Protein AF-A0A948FK08-F1 (afdb_monomer_lite)

Secondary structure (DSSP, 8-state):
-----------------------SEEEEEE-TT--EEEESSPPPTT-EEEEEEE-THHHHHHHHHHHHHHHHHHHHHHHHHHHHHHHHHHHHHHHHHHHHHHHHHHHHHHHHHHHHHHHHHHHHHHHS------------------

Radius of gyration: 52.64 Å; chains: 1; bounding box: 91×76×146 Å

Sequence (146 aa):
MTKHPIFLAAALSAFFFGVCYGGDELFTWKDEQGGLHITDVRPPVGAEIINISPNNLKAAEEVQRQRLLRQEKIREEKIRQDREREIINNKVAEAIEKKAAIRKANEEIEKEKAKKRREKRRRRRHKAPSPPTTVPTDSGGIENSR

pLDDT: mean 80.66, std 17.47, range [41.69, 97.88]

Structure (mmCIF, N/CA/C/O backbone):
data_AF-A0A948FK08-F1
#
_entry.id   AF-A0A948FK08-F1
#
loop_
_atom_site.group_PDB
_atom_site.id
_atom_site.type_symbol
_atom_site.label_atom_id
_atom_site.label_alt_id
_atom_site.label_comp_id
_atom_site.label_asym_id
_atom_site.label_entity_id
_atom_site.label_seq_id
_atom_site.pdbx_PDB_ins_code
_atom_site.Cartn_x
_atom_site.Cartn_y
_atom_site.Cartn_z
_atom_site.occupancy
_atom_site.B_iso_or_equiv
_atom_site.auth_seq_id
_atom_site.auth_comp_id
_atom_site.auth_asym_id
_atom_site.auth_atom_id
_atom_site.pdbx_PDB_model_num
ATOM 1 N N . MET A 1 1 ? -53.298 50.601 37.907 1.00 48.00 1 MET A N 1
ATOM 2 C CA . MET A 1 1 ? -52.890 50.255 39.286 1.00 48.00 1 MET A CA 1
ATOM 3 C C . MET A 1 1 ? -53.505 48.914 39.649 1.00 48.00 1 MET A C 1
ATOM 5 O O . MET A 1 1 ? -54.665 48.882 40.022 1.00 48.00 1 MET A O 1
ATOM 9 N N . THR A 1 2 ? -52.746 47.829 39.530 1.00 44.25 2 THR A N 1
ATOM 10 C CA . THR A 1 2 ? -53.077 46.520 40.114 1.00 44.25 2 THR A CA 1
ATOM 11 C C . THR A 1 2 ? -51.754 45.844 40.466 1.00 44.25 2 THR A C 1
ATOM 13 O O . THR A 1 2 ? -50.956 45.510 39.596 1.00 44.25 2 THR A O 1
ATOM 16 N N . LYS A 1 3 ? -51.475 45.761 41.769 1.00 54.66 3 LYS A N 1
ATOM 17 C CA . LYS A 1 3 ? -50.338 45.046 42.354 1.00 54.66 3 LYS A CA 1
ATOM 18 C C . LYS A 1 3 ? -50.853 43.680 42.784 1.00 54.66 3 LYS A C 1
ATOM 20 O O . LYS A 1 3 ? -51.778 43.658 43.583 1.00 54.66 3 LYS A O 1
ATOM 25 N N . HIS A 1 4 ? -50.239 42.592 42.333 1.00 53.34 4 HIS A N 1
ATOM 26 C CA . HIS A 1 4 ? -50.334 41.290 42.994 1.00 53.34 4 HIS A CA 1
ATOM 27 C C . HIS A 1 4 ? -49.021 40.506 42.822 1.00 53.34 4 HIS A C 1
ATOM 29 O O . HIS A 1 4 ? -48.229 40.831 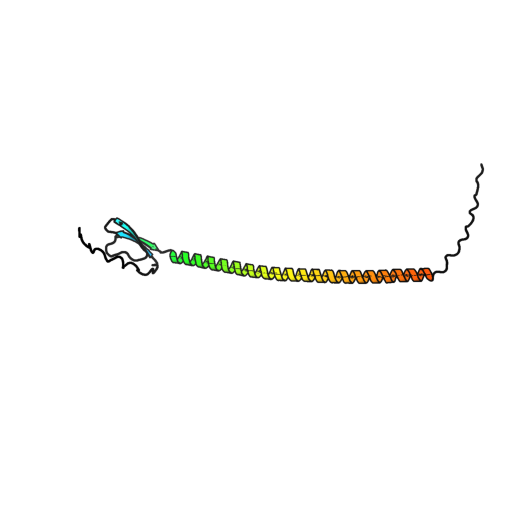41.939 1.00 53.34 4 HIS A O 1
ATOM 35 N N . PRO A 1 5 ? -48.726 39.602 43.768 1.00 53.69 5 PRO A N 1
ATOM 36 C CA . PRO A 1 5 ? -47.436 39.549 44.440 1.00 53.69 5 PRO A CA 1
ATOM 37 C C . PRO A 1 5 ? -46.463 38.530 43.851 1.00 53.69 5 PRO A C 1
ATOM 39 O O . PRO A 1 5 ? -46.837 37.537 43.234 1.00 53.69 5 PRO A O 1
ATOM 42 N N . ILE A 1 6 ? -45.194 38.793 44.152 1.00 53.94 6 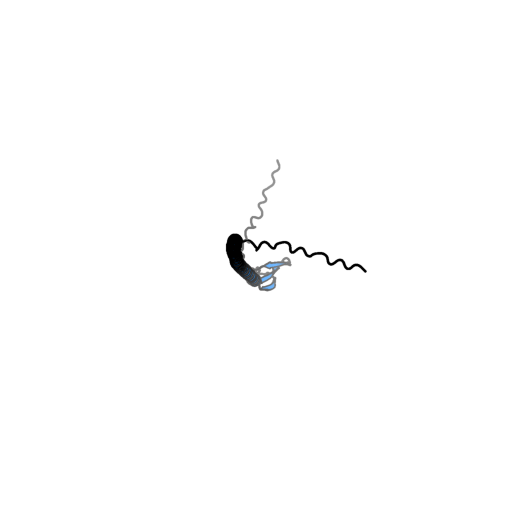ILE A N 1
ATOM 43 C CA . ILE A 1 6 ? -44.062 37.873 44.110 1.00 53.94 6 ILE A CA 1
ATOM 44 C C . ILE A 1 6 ? -44.436 36.610 44.900 1.00 53.94 6 ILE A C 1
ATOM 46 O O . ILE A 1 6 ? -44.424 36.623 46.130 1.00 53.94 6 ILE A O 1
ATOM 50 N N . PHE A 1 7 ? -44.757 35.523 44.198 1.00 48.53 7 PHE A N 1
ATOM 51 C CA . PHE A 1 7 ? -44.680 34.180 44.764 1.00 48.53 7 PHE A CA 1
ATOM 52 C C . PHE A 1 7 ? -43.285 33.634 44.496 1.00 48.53 7 PHE A C 1
ATOM 54 O O . PHE A 1 7 ? -42.962 33.068 43.456 1.00 48.53 7 PHE A O 1
ATOM 61 N N . LEU A 1 8 ? -42.459 33.900 45.497 1.00 49.88 8 LEU A N 1
ATOM 62 C CA . LEU A 1 8 ? -41.236 33.208 45.837 1.00 49.88 8 LEU A CA 1
ATOM 63 C C . LEU A 1 8 ? -41.583 31.720 46.041 1.00 49.88 8 LEU A C 1
ATOM 65 O O . LEU A 1 8 ? -42.156 31.359 47.065 1.00 49.88 8 LEU A O 1
ATOM 69 N N . ALA A 1 9 ? -41.295 30.859 45.068 1.00 45.41 9 ALA A N 1
ATOM 70 C CA . ALA A 1 9 ? -41.387 29.415 45.261 1.00 45.41 9 ALA A CA 1
ATOM 71 C C . ALA A 1 9 ? -40.419 28.676 44.332 1.00 45.41 9 ALA A C 1
ATOM 73 O O . ALA A 1 9 ? -40.471 28.827 43.116 1.00 45.41 9 ALA A O 1
ATOM 74 N N . ALA A 1 10 ? -39.578 27.850 44.955 1.00 47.44 10 ALA A N 1
ATOM 75 C CA . ALA A 1 10 ? -38.691 26.854 44.359 1.00 47.44 10 ALA A CA 1
ATOM 76 C C . ALA A 1 10 ? -37.396 27.365 43.698 1.00 47.44 10 ALA A C 1
ATOM 78 O O . ALA A 1 10 ? -37.069 27.062 42.554 1.00 47.44 10 ALA A O 1
ATOM 79 N N . ALA A 1 11 ? -36.560 28.007 44.516 1.00 49.06 11 ALA A N 1
ATOM 80 C CA . ALA A 1 11 ? -35.151 27.633 44.534 1.00 49.06 11 ALA A CA 1
ATOM 81 C C . ALA A 1 11 ? -35.054 26.169 45.001 1.00 49.06 11 ALA A C 1
ATOM 83 O O . ALA A 1 11 ? -35.382 25.915 46.154 1.00 49.06 11 ALA A O 1
ATOM 84 N N . LEU A 1 12 ? -34.691 25.236 44.108 1.00 47.69 12 LEU A N 1
ATOM 85 C CA . LEU A 1 12 ? -34.060 23.922 44.374 1.00 47.69 12 LEU A CA 1
ATOM 86 C C . LEU A 1 12 ? -34.109 23.037 43.109 1.00 47.69 12 LEU A C 1
ATOM 88 O O . LEU A 1 12 ? -34.786 22.019 43.061 1.00 47.69 12 LEU A O 1
ATOM 92 N N . SER A 1 13 ? -33.367 23.402 42.064 1.00 44.22 13 SER A N 1
ATOM 93 C CA . SER A 1 13 ? -33.015 22.459 40.983 1.00 44.22 13 SER A CA 1
ATOM 94 C C . SER A 1 13 ? -31.500 22.390 40.784 1.00 44.22 13 SER A C 1
ATOM 96 O O . SER A 1 13 ? -31.000 22.230 39.675 1.00 44.22 13 SER A O 1
ATOM 98 N N . ALA A 1 14 ? -30.756 22.559 41.876 1.00 46.44 14 ALA A N 1
ATOM 99 C CA . ALA A 1 14 ? -29.308 22.452 41.912 1.00 46.44 14 ALA A CA 1
ATOM 100 C C . ALA A 1 14 ? -28.917 21.300 42.836 1.00 46.44 14 ALA A C 1
ATOM 102 O O . ALA A 1 14 ? -28.357 21.555 43.890 1.00 46.44 14 ALA A O 1
ATOM 103 N N . PHE A 1 15 ? -29.262 20.051 42.502 1.00 46.28 15 PHE A N 1
ATOM 104 C CA . PHE A 1 15 ? -28.701 18.904 43.232 1.00 46.28 15 PHE A CA 1
ATOM 105 C C . PHE A 1 15 ? -28.759 17.563 42.486 1.00 46.28 15 PHE A C 1
ATOM 107 O O . PHE A 1 15 ? -29.054 16.552 43.093 1.00 46.28 15 PHE A O 1
ATOM 114 N N . PHE A 1 16 ? -28.447 17.510 41.187 1.00 48.38 16 PHE A N 1
ATOM 115 C CA . PHE A 1 16 ? -28.074 16.236 40.541 1.00 48.38 16 PHE A CA 1
ATOM 116 C C . PHE A 1 16 ? -26.998 16.435 39.460 1.00 48.38 16 PHE A C 1
ATOM 118 O O . PHE A 1 16 ? -27.043 15.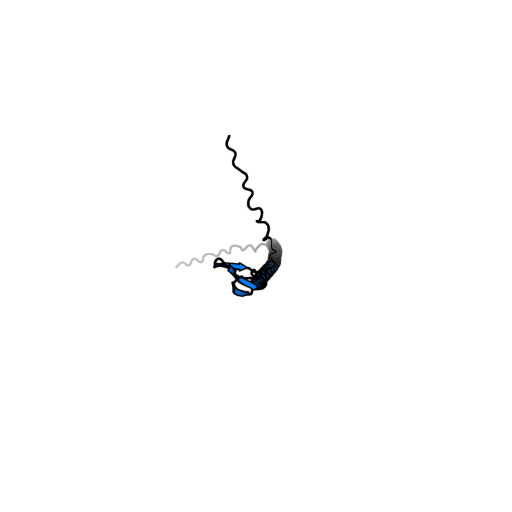850 38.388 1.00 48.38 16 PHE A O 1
ATOM 125 N N . PHE A 1 17 ? -25.969 17.235 39.761 1.00 41.69 17 PHE A N 1
ATOM 126 C CA . PHE A 1 17 ? -24.640 17.038 39.160 1.00 41.69 17 PHE A CA 1
ATOM 127 C C . PHE A 1 17 ? -23.844 16.067 40.046 1.00 41.69 17 PHE A C 1
ATOM 129 O O . PHE A 1 17 ? -22.756 16.356 40.538 1.00 41.69 17 PHE A O 1
ATOM 136 N N . GLY A 1 18 ? -24.450 14.910 40.315 1.00 42.12 18 GLY A N 1
ATOM 137 C CA . GLY A 1 18 ? -23.778 13.772 40.916 1.00 42.12 18 GLY A CA 1
ATOM 138 C C . GLY A 1 18 ? -23.004 13.070 39.817 1.00 42.12 18 GLY A C 1
ATOM 139 O O . GLY A 1 18 ? -23.581 12.304 39.062 1.00 42.12 18 GLY A O 1
ATOM 140 N N . VAL A 1 19 ? -21.733 13.444 39.687 1.00 46.38 19 VAL A N 1
ATOM 141 C CA . VAL A 1 19 ? -20.612 12.617 39.234 1.00 46.38 19 VAL A CA 1
ATOM 142 C C . VAL A 1 19 ? -21.035 11.334 38.506 1.00 46.38 19 VAL A C 1
ATOM 144 O O . VAL A 1 19 ? -21.397 10.352 39.148 1.00 46.38 19 VAL A O 1
ATOM 147 N N . CYS A 1 20 ? -20.917 11.327 37.175 1.00 42.84 20 CYS A N 1
ATOM 148 C CA . CYS A 1 20 ? -20.985 10.120 36.352 1.00 42.84 20 CYS A CA 1
ATOM 149 C C . CYS A 1 20 ? -19.790 9.197 36.665 1.00 42.84 20 CYS A C 1
ATOM 151 O O . CYS A 1 20 ? -18.878 9.041 35.854 1.00 42.84 20 CYS A O 1
ATOM 153 N N . TYR A 1 21 ? -19.748 8.617 37.863 1.00 51.50 21 TYR A N 1
ATOM 154 C CA . TYR A 1 21 ? -19.024 7.378 38.096 1.00 51.50 21 TYR A CA 1
ATOM 155 C C . TYR A 1 21 ? -19.927 6.285 37.553 1.00 51.50 21 TYR A C 1
ATOM 157 O O . TYR A 1 21 ? -20.859 5.872 38.235 1.00 51.50 21 TYR A O 1
ATOM 165 N N . GLY A 1 22 ? -19.661 5.860 36.317 1.00 55.97 22 GLY A N 1
ATOM 166 C CA . GLY A 1 22 ? -20.316 4.695 35.737 1.00 55.97 22 GLY A CA 1
ATOM 167 C C . GLY A 1 22 ? -20.102 3.499 36.657 1.00 55.97 22 GLY A C 1
ATOM 168 O O . GLY A 1 22 ? -19.010 2.932 36.693 1.00 55.97 22 GLY A O 1
ATOM 169 N N . GLY A 1 23 ? -21.123 3.173 37.447 1.00 62.81 23 GLY A N 1
ATOM 170 C CA . GLY A 1 23 ? -21.113 2.030 38.346 1.00 62.81 23 GLY A CA 1
ATOM 171 C C . GLY A 1 23 ? -21.018 0.732 37.552 1.00 62.81 23 GLY A C 1
ATOM 172 O O . GLY A 1 23 ? -21.502 0.645 36.423 1.00 62.81 23 GLY A O 1
ATOM 173 N N . ASP A 1 24 ? -20.411 -0.294 38.146 1.00 67.44 24 ASP A N 1
ATOM 174 C CA . ASP A 1 24 ? -20.345 -1.640 37.557 1.00 67.44 24 ASP A CA 1
ATOM 175 C C . ASP A 1 24 ? -21.714 -2.342 37.515 1.00 67.44 24 ASP A C 1
ATOM 177 O O . ASP A 1 24 ? -21.858 -3.399 36.902 1.00 67.44 24 ASP A O 1
ATOM 181 N N . GLU A 1 25 ? -22.736 -1.731 38.114 1.00 74.06 25 GLU A N 1
ATOM 182 C CA . GLU A 1 25 ? -24.086 -2.256 38.266 1.00 74.06 25 GLU A CA 1
ATOM 183 C C . GLU A 1 25 ? -25.118 -1.197 37.844 1.00 74.06 25 GLU A C 1
ATOM 185 O O . GLU A 1 25 ? -25.013 -0.023 38.189 1.00 74.06 25 GLU A O 1
ATOM 190 N N . LEU A 1 26 ? -26.122 -1.629 37.085 1.00 80.06 26 LEU A N 1
ATOM 191 C CA . LEU A 1 26 ? -27.335 -0.895 36.742 1.00 80.06 26 LEU A CA 1
ATOM 192 C C . LEU A 1 26 ? -28.446 -1.336 37.694 1.00 80.06 26 LEU A C 1
ATOM 194 O O . LEU A 1 26 ? -28.869 -2.494 37.672 1.00 80.06 26 LEU A O 1
ATOM 198 N N . PHE A 1 27 ? -28.936 -0.404 38.499 1.00 82.62 27 PHE A N 1
ATOM 199 C CA . PHE A 1 27 ? -30.055 -0.582 39.412 1.00 82.62 27 PHE A CA 1
ATOM 200 C C . PHE A 1 27 ? -31.357 -0.215 38.709 1.00 82.62 27 PHE A C 1
ATOM 202 O O . PHE A 1 27 ? -31.505 0.884 38.182 1.00 82.62 27 PHE A O 1
ATOM 209 N N . THR A 1 28 ? -32.322 -1.127 38.737 1.00 87.31 28 THR A N 1
ATOM 210 C CA . THR A 1 28 ? -33.714 -0.860 38.371 1.00 87.31 28 THR A CA 1
ATOM 211 C C . THR A 1 28 ? -34.545 -0.848 39.643 1.00 87.31 28 THR A C 1
ATOM 213 O O . THR A 1 28 ? -34.553 -1.841 40.374 1.00 87.31 28 THR A O 1
ATOM 216 N N . TRP A 1 29 ? -35.236 0.252 39.925 1.00 90.38 29 TRP A N 1
ATOM 217 C CA . TRP A 1 29 ? -35.998 0.422 41.162 1.00 90.38 29 TRP A CA 1
ATOM 218 C C . TRP A 1 29 ? -37.307 1.182 40.938 1.00 90.38 29 TRP A C 1
ATOM 220 O O . TRP A 1 29 ? -37.475 1.859 39.923 1.00 90.38 29 TRP A O 1
ATOM 230 N N . LYS A 1 30 ? -38.243 1.036 41.879 1.00 89.94 30 LYS A N 1
ATOM 231 C CA . LYS A 1 30 ? -39.548 1.701 41.869 1.00 89.94 30 LYS A CA 1
ATOM 232 C C . LYS A 1 30 ? -39.651 2.702 43.014 1.00 89.94 30 LYS A C 1
ATOM 234 O O . LYS A 1 30 ? -39.283 2.379 44.146 1.00 89.94 30 LYS A O 1
ATOM 239 N N . ASP A 1 31 ? -40.131 3.904 42.720 1.00 87.88 31 ASP A N 1
ATOM 240 C CA . ASP A 1 31 ? -40.448 4.896 43.748 1.00 87.88 31 ASP A CA 1
ATOM 241 C C . ASP A 1 31 ? -41.813 4.615 44.413 1.00 87.88 31 ASP A C 1
ATOM 243 O O . ASP A 1 31 ? -42.587 3.761 43.971 1.00 87.88 31 ASP A O 1
ATOM 247 N N . GLU A 1 32 ? -42.124 5.348 45.483 1.00 87.00 32 GLU A N 1
ATOM 248 C CA . GLU A 1 32 ? -43.384 5.209 46.233 1.00 87.00 32 GLU A CA 1
ATOM 249 C C . GLU A 1 32 ? -44.634 5.542 45.396 1.00 87.00 32 GLU A C 1
ATOM 251 O O . GLU A 1 32 ? -45.739 5.107 45.714 1.00 87.00 32 GLU A O 1
ATOM 256 N N . GLN A 1 33 ? -44.469 6.304 44.313 1.00 86.88 33 GLN A N 1
ATOM 257 C CA . GLN A 1 33 ? -45.533 6.701 43.382 1.00 86.88 33 GLN A CA 1
ATOM 258 C C . GLN A 1 33 ? -45.710 5.673 42.255 1.00 86.88 33 GLN A C 1
ATOM 260 O O . GLN A 1 33 ? -46.626 5.766 41.437 1.00 86.88 33 GLN A O 1
ATOM 265 N N . GLY A 1 34 ? -44.841 4.668 42.229 1.00 84.81 34 GLY A N 1
ATOM 266 C CA . GLY A 1 34 ? -44.813 3.596 41.265 1.00 84.81 34 GLY A CA 1
ATOM 267 C C . GLY A 1 34 ? -44.047 3.890 39.976 1.00 84.81 34 GLY A C 1
ATOM 268 O O . GLY A 1 34 ? -44.136 3.091 39.041 1.00 84.81 34 GLY A O 1
ATOM 269 N N . GLY A 1 35 ? -43.296 4.988 39.921 1.00 86.88 35 GLY A N 1
ATOM 270 C CA . GLY A 1 35 ? -42.381 5.334 38.841 1.00 86.88 35 GLY A CA 1
ATOM 271 C C . GLY A 1 35 ? -41.183 4.388 38.789 1.00 86.88 35 GLY A C 1
ATOM 272 O O . GLY A 1 35 ? -40.593 4.050 39.813 1.00 86.88 35 GLY A O 1
ATOM 273 N N . LEU A 1 36 ? -40.843 3.937 37.579 1.00 86.00 36 LEU A N 1
ATOM 274 C CA . LEU A 1 36 ? -39.710 3.052 37.318 1.00 86.00 36 LEU A CA 1
ATOM 275 C C . LEU A 1 36 ? -38.465 3.873 36.975 1.00 86.00 36 LEU A C 1
ATOM 277 O O . LEU A 1 36 ? -38.491 4.671 36.039 1.00 86.00 36 LEU A O 1
ATOM 281 N N . HIS A 1 37 ? -37.366 3.605 37.672 1.00 84.50 37 HIS A N 1
ATOM 282 C CA . HIS A 1 37 ? -36.085 4.281 37.489 1.00 84.50 37 HIS A CA 1
ATOM 283 C C . HIS A 1 37 ? -34.985 3.271 37.169 1.00 84.50 37 HIS A C 1
ATOM 285 O O . HIS A 1 37 ? -34.948 2.178 37.736 1.00 84.50 37 HIS A O 1
ATOM 291 N N . ILE A 1 38 ? -34.082 3.646 36.260 1.00 84.19 38 ILE A N 1
ATOM 292 C CA . ILE A 1 38 ? -32.890 2.868 35.901 1.00 84.19 38 ILE A CA 1
ATOM 293 C C . ILE A 1 38 ? -31.678 3.780 36.083 1.00 84.19 38 ILE A C 1
ATOM 295 O O . ILE A 1 38 ? -31.554 4.783 35.381 1.00 84.19 38 ILE A O 1
ATOM 299 N N . THR A 1 39 ? -30.803 3.449 37.029 1.00 81.19 39 THR A N 1
ATOM 300 C CA . THR A 1 39 ? -29.650 4.276 37.410 1.00 81.19 39 THR A CA 1
ATOM 301 C C . THR A 1 39 ? -28.411 3.417 37.630 1.00 81.19 39 THR A C 1
ATOM 303 O O . THR A 1 39 ? -28.507 2.266 38.033 1.00 81.19 39 THR A O 1
ATOM 306 N N . ASP A 1 40 ? -27.226 3.967 37.397 1.00 76.81 40 ASP A N 1
ATOM 307 C CA . ASP A 1 40 ? -25.928 3.358 37.736 1.00 76.81 40 ASP A CA 1
ATOM 308 C C . ASP A 1 40 ? -25.479 3.667 39.181 1.00 76.81 40 ASP A C 1
ATOM 310 O O . ASP A 1 40 ? -24.442 3.196 39.649 1.00 76.81 40 ASP A O 1
ATOM 314 N N . VAL A 1 41 ? -26.291 4.438 39.910 1.00 77.19 41 VAL A N 1
ATOM 315 C CA . VAL A 1 41 ? -26.125 4.771 41.329 1.00 77.19 41 VAL A CA 1
ATOM 316 C C . VAL A 1 41 ? -27.129 3.982 42.167 1.00 77.19 41 VAL A C 1
ATOM 318 O O . VAL A 1 41 ? -28.248 3.713 41.716 1.00 77.19 41 VAL A O 1
ATOM 321 N N . ARG A 1 42 ? -26.736 3.631 43.401 1.00 82.94 42 ARG A N 1
ATOM 322 C CA . ARG A 1 42 ? -27.613 2.931 44.346 1.00 82.94 42 ARG A CA 1
ATOM 323 C C . ARG A 1 42 ? -28.920 3.704 44.569 1.00 82.94 42 ARG A C 1
ATOM 325 O O . ARG A 1 42 ? -28.875 4.925 44.734 1.00 82.94 42 ARG A O 1
ATOM 332 N N . PRO A 1 43 ? -30.058 2.997 44.637 1.00 86.12 43 PRO A N 1
ATOM 333 C CA . PRO A 1 43 ? -31.350 3.622 44.862 1.00 86.12 43 PRO A CA 1
ATOM 334 C C . PRO A 1 43 ? -31.459 4.219 46.276 1.00 86.12 43 PRO A C 1
ATOM 336 O O . PRO A 1 43 ? -30.745 3.783 47.189 1.00 86.12 43 PRO A O 1
ATOM 339 N N . PRO A 1 44 ? -32.339 5.216 46.478 1.00 85.56 44 PRO A N 1
ATOM 340 C CA . PRO A 1 44 ? -32.559 5.829 47.783 1.00 85.56 44 PRO A CA 1
ATOM 341 C C . PRO A 1 44 ? -33.146 4.833 48.794 1.00 85.56 44 PRO A C 1
ATOM 343 O O . PRO A 1 44 ? -33.800 3.852 48.439 1.00 85.56 44 PRO A O 1
ATOM 346 N N . VAL A 1 45 ? -32.909 5.091 50.083 1.00 82.38 45 VAL A N 1
ATOM 347 C CA . VAL A 1 45 ? -33.395 4.237 51.176 1.00 82.38 45 VAL A CA 1
ATOM 348 C C . VAL A 1 45 ? -34.926 4.218 51.164 1.00 82.38 45 VAL A C 1
ATOM 350 O O . VAL A 1 45 ? -35.546 5.271 51.266 1.00 82.38 45 VAL A O 1
ATOM 353 N N . GLY A 1 46 ? -35.516 3.027 51.039 1.00 78.12 46 GLY A N 1
ATOM 354 C CA . GLY A 1 46 ? -36.970 2.832 50.950 1.00 78.12 46 GLY A CA 1
ATOM 355 C C . GLY A 1 46 ? -37.491 2.522 49.543 1.00 78.12 46 GLY A C 1
ATOM 356 O O . GLY A 1 46 ? -38.632 2.094 49.412 1.00 78.12 46 GLY A O 1
ATOM 357 N N . ALA A 1 47 ? -36.663 2.661 48.503 1.00 85.25 47 ALA A N 1
ATOM 358 C CA . ALA A 1 47 ? -37.019 2.245 47.150 1.00 85.25 47 ALA A CA 1
ATOM 359 C C . ALA A 1 47 ? -37.074 0.714 47.005 1.00 85.25 47 ALA A C 1
ATOM 361 O O . ALA A 1 47 ? -36.214 -0.008 47.518 1.00 85.25 47 ALA A O 1
ATOM 362 N N . GLU A 1 48 ? -38.051 0.223 46.241 1.00 85.31 48 GLU A N 1
ATOM 363 C CA . GLU A 1 48 ? -38.154 -1.197 45.903 1.00 85.31 48 GLU A CA 1
ATOM 364 C C . GLU A 1 48 ? -37.190 -1.517 44.756 1.00 85.31 48 GLU A C 1
ATOM 366 O O . GLU A 1 48 ? -37.365 -1.051 43.628 1.00 85.31 48 GLU A O 1
ATOM 371 N N . ILE A 1 49 ? -36.146 -2.301 45.036 1.00 85.50 49 ILE A N 1
ATOM 372 C CA . ILE A 1 49 ? -35.187 -2.738 44.016 1.00 85.50 49 ILE A CA 1
ATOM 373 C C . ILE A 1 49 ? -35.793 -3.904 43.242 1.00 85.50 49 ILE A C 1
ATOM 375 O O . ILE A 1 49 ? -36.065 -4.959 43.808 1.00 85.50 49 ILE A O 1
ATOM 379 N N . ILE A 1 50 ? -35.964 -3.719 41.936 1.00 86.44 50 ILE A N 1
ATOM 380 C CA . ILE A 1 50 ? -36.554 -4.717 41.042 1.00 86.44 50 ILE A CA 1
ATOM 381 C C . ILE A 1 50 ? -35.468 -5.616 40.451 1.00 86.44 50 ILE A C 1
ATOM 383 O O . ILE A 1 50 ? -35.636 -6.830 40.375 1.00 86.44 50 ILE A O 1
ATOM 387 N N . ASN A 1 51 ? -34.363 -5.025 39.983 1.00 78.56 51 ASN A N 1
ATOM 388 C CA . ASN A 1 51 ? -33.300 -5.763 39.303 1.00 78.56 51 ASN A CA 1
ATOM 389 C C . ASN A 1 51 ? -31.949 -5.043 39.416 1.00 78.56 51 ASN A C 1
ATOM 391 O O . ASN A 1 51 ? -31.897 -3.813 39.429 1.00 78.56 51 ASN A O 1
ATOM 395 N N . ILE A 1 52 ? -30.864 -5.815 39.454 1.00 73.81 52 ILE A N 1
ATOM 396 C CA . ILE A 1 52 ? -29.483 -5.336 39.399 1.00 73.81 52 ILE A CA 1
ATOM 397 C C . ILE A 1 52 ? -28.799 -6.079 38.249 1.00 73.81 52 ILE A C 1
ATOM 399 O O . ILE A 1 52 ? -28.622 -7.295 38.311 1.00 73.81 52 ILE A O 1
ATOM 403 N N . SER A 1 53 ? -28.434 -5.362 37.186 1.00 72.75 53 SER A N 1
ATOM 404 C CA . SER A 1 53 ? -27.723 -5.931 36.033 1.00 72.75 53 SER A CA 1
ATOM 405 C C . SER A 1 53 ? -26.287 -5.418 35.996 1.00 72.75 53 SER A C 1
A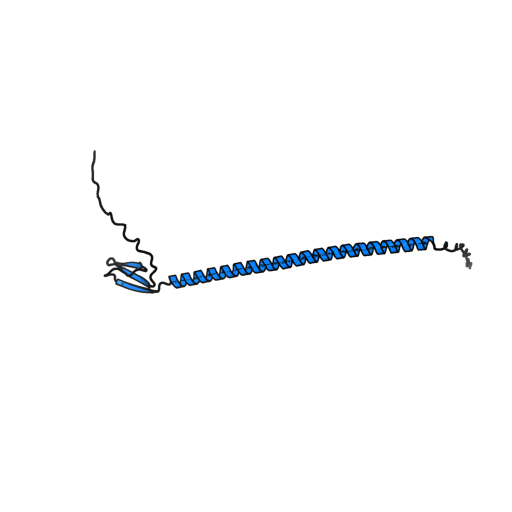TOM 407 O O . SER A 1 53 ? -26.079 -4.235 36.244 1.00 72.75 53 SER A O 1
ATOM 409 N N . PRO A 1 54 ? -25.288 -6.230 35.617 1.00 69.19 54 PRO A N 1
ATOM 410 C CA . PRO A 1 54 ? -23.951 -5.713 35.361 1.00 69.19 54 PRO A CA 1
ATOM 411 C C . PRO A 1 54 ? -23.989 -4.664 34.244 1.00 69.19 54 PRO A C 1
ATOM 413 O O . PRO A 1 54 ? -24.678 -4.824 33.228 1.00 69.19 54 PRO A O 1
ATOM 416 N N . ASN A 1 55 ? -23.254 -3.576 34.444 1.00 68.50 55 ASN A N 1
ATOM 417 C CA . ASN A 1 55 ? -23.123 -2.516 33.466 1.00 68.50 55 ASN A CA 1
ATOM 418 C C . ASN A 1 55 ? -22.157 -2.953 32.353 1.00 68.50 55 ASN A C 1
ATOM 420 O O . ASN A 1 55 ? -20.944 -3.043 32.541 1.00 68.50 55 ASN A O 1
ATOM 424 N N . ASN A 1 56 ? -22.693 -3.207 31.158 1.00 67.38 56 ASN A N 1
ATOM 425 C CA . ASN A 1 56 ? -21.904 -3.639 30.001 1.00 67.38 56 ASN A CA 1
ATOM 426 C C . ASN A 1 56 ? -21.062 -2.512 29.365 1.00 67.38 56 ASN A C 1
ATOM 428 O O . ASN A 1 56 ? -20.424 -2.746 28.337 1.00 67.38 56 ASN A O 1
ATOM 432 N N . LEU A 1 57 ? -21.019 -1.306 29.950 1.00 69.00 57 LEU A N 1
ATOM 433 C CA . LEU A 1 57 ? -20.202 -0.190 29.453 1.00 69.00 57 LEU A CA 1
ATOM 434 C C . LEU A 1 57 ? -18.723 -0.566 29.298 1.00 69.00 57 LEU A C 1
ATOM 436 O O . LEU A 1 57 ? -18.140 -0.269 28.258 1.00 69.00 57 LEU A O 1
ATOM 440 N N . LYS A 1 58 ? -18.137 -1.293 30.261 1.00 71.44 58 LYS A N 1
ATOM 441 C CA . LYS A 1 58 ? -16.738 -1.756 30.169 1.00 71.44 58 LYS A CA 1
ATOM 442 C C . LYS A 1 58 ? -16.513 -2.675 28.962 1.00 71.44 58 LYS A C 1
ATOM 444 O O . LYS A 1 58 ? -15.520 -2.536 28.253 1.00 71.44 58 LYS A O 1
ATOM 449 N N . ALA A 1 59 ? -17.454 -3.579 28.684 1.00 73.69 59 ALA A N 1
ATOM 450 C CA . ALA A 1 59 ? -17.381 -4.463 27.521 1.00 73.69 59 ALA A CA 1
ATOM 451 C C . ALA A 1 59 ? -17.553 -3.691 26.201 1.00 73.69 59 ALA A C 1
ATOM 453 O O . ALA A 1 59 ? -16.858 -3.969 25.224 1.00 73.69 59 ALA A O 1
ATOM 454 N N . ALA A 1 60 ? -18.444 -2.696 26.167 1.00 74.69 60 ALA A N 1
ATOM 455 C CA . ALA A 1 60 ? -18.635 -1.837 25.002 1.00 74.69 60 ALA A CA 1
ATOM 456 C C . ALA A 1 60 ? -17.393 -0.975 24.710 1.00 74.69 60 ALA A C 1
ATOM 458 O O . ALA A 1 60 ? -16.977 -0.878 23.552 1.00 74.69 60 ALA A O 1
ATOM 459 N N . GLU A 1 61 ? -16.768 -0.408 25.746 1.00 82.19 61 GLU A N 1
ATOM 460 C CA . GLU A 1 61 ? -15.532 0.369 25.624 1.00 82.19 61 GLU A CA 1
ATOM 461 C C . GLU A 1 61 ? -14.376 -0.503 25.118 1.00 82.19 61 GLU A C 1
ATOM 463 O O . GLU A 1 61 ? -13.664 -0.110 24.194 1.00 82.19 61 GLU A O 1
ATOM 468 N N . GLU A 1 62 ? -14.229 -1.720 25.645 1.00 83.81 62 GLU A N 1
ATOM 469 C CA . GLU A 1 62 ? -13.202 -2.667 25.201 1.00 83.81 62 GLU A CA 1
ATOM 470 C C . GLU A 1 62 ? -13.388 -3.052 23.723 1.00 83.81 62 GLU A C 1
ATOM 472 O O . GLU A 1 62 ? -12.443 -3.017 22.930 1.00 83.81 62 GLU A O 1
ATOM 477 N N . VAL A 1 63 ? -14.625 -3.331 23.298 1.00 86.69 63 VAL A N 1
ATOM 478 C CA . VAL A 1 63 ? -14.941 -3.597 21.885 1.00 86.69 63 VAL A CA 1
ATOM 479 C C . VAL A 1 63 ? -14.622 -2.384 21.008 1.00 86.69 63 VAL A C 1
ATOM 481 O O . VAL A 1 63 ? -14.094 -2.538 19.901 1.00 86.69 63 VAL A O 1
ATOM 484 N N . GLN A 1 64 ? -14.909 -1.171 21.480 1.00 86.75 64 GLN A N 1
ATOM 485 C CA . GLN A 1 64 ? -14.586 0.056 20.759 1.00 86.75 64 GLN A CA 1
ATOM 486 C C . GLN A 1 64 ? -13.070 0.259 20.637 1.00 86.75 64 GLN A C 1
ATOM 488 O O . GLN A 1 64 ? -12.584 0.528 19.534 1.00 86.75 64 GLN A O 1
ATOM 493 N N . ARG A 1 65 ? -12.309 0.049 21.717 1.00 91.88 65 ARG A N 1
ATOM 494 C CA . ARG A 1 65 ? -10.838 0.088 21.702 1.00 91.88 65 ARG A CA 1
ATOM 495 C C . ARG A 1 65 ? -10.268 -0.920 20.710 1.00 91.88 65 ARG A C 1
ATOM 497 O O . ARG A 1 65 ? -9.439 -0.559 19.875 1.00 91.88 65 ARG A O 1
ATOM 504 N N . GLN A 1 66 ? -10.765 -2.156 20.711 1.00 93.44 66 GLN A N 1
ATOM 505 C CA . GLN A 1 66 ? -10.321 -3.177 19.760 1.00 93.44 66 GLN A CA 1
ATOM 506 C C . GLN A 1 66 ? -10.611 -2.802 18.302 1.00 93.44 66 GLN A C 1
ATOM 508 O O . GLN A 1 66 ? -9.792 -3.074 17.421 1.00 93.44 66 GLN A O 1
ATOM 513 N N . ARG A 1 67 ? -11.754 -2.163 18.021 1.00 92.19 67 ARG A N 1
ATOM 514 C CA . ARG A 1 67 ? -12.070 -1.667 16.671 1.00 92.19 67 ARG A CA 1
ATOM 515 C C . ARG A 1 67 ? -11.085 -0.593 16.218 1.00 92.19 67 ARG A C 1
ATOM 517 O O . ARG A 1 67 ? -10.620 -0.667 15.082 1.00 92.19 67 ARG A O 1
ATOM 524 N N . LEU A 1 68 ? -10.744 0.354 17.092 1.00 95.81 68 LEU A N 1
ATOM 525 C CA . LEU A 1 68 ? -9.779 1.413 16.785 1.00 95.81 68 LEU A CA 1
ATOM 526 C C . LEU A 1 68 ? -8.388 0.837 16.495 1.00 95.81 68 LEU A C 1
ATOM 528 O O . LEU A 1 68 ? -7.818 1.135 15.449 1.00 95.81 68 LEU A O 1
ATOM 532 N N . LEU A 1 69 ? -7.906 -0.083 17.336 1.00 96.75 69 LEU A N 1
ATOM 533 C CA . LEU A 1 69 ? -6.620 -0.758 17.124 1.00 96.75 69 LEU A CA 1
ATOM 534 C C . LEU A 1 69 ? -6.575 -1.535 15.800 1.00 96.75 69 LEU A C 1
ATOM 536 O O . LEU A 1 69 ? -5.556 -1.550 15.110 1.00 96.75 69 LEU A O 1
ATOM 540 N N . ARG A 1 70 ? -7.679 -2.185 15.406 1.00 95.12 70 ARG A N 1
ATOM 541 C CA . ARG A 1 70 ? -7.764 -2.862 14.101 1.00 95.12 70 ARG A CA 1
ATOM 542 C C . ARG A 1 70 ? -7.717 -1.871 12.942 1.00 95.12 70 ARG A C 1
ATOM 544 O O . ARG A 1 70 ? -7.030 -2.139 11.960 1.00 95.12 70 ARG A O 1
ATOM 551 N N . GLN A 1 71 ? -8.426 -0.747 13.038 1.00 95.19 71 GLN A N 1
ATOM 552 C CA . GLN A 1 71 ? -8.401 0.282 11.995 1.00 95.19 71 GLN A CA 1
ATOM 553 C C . GLN A 1 71 ? -7.013 0.900 11.830 1.00 95.19 71 GLN A C 1
ATOM 555 O O . GLN A 1 71 ? -6.580 1.118 10.700 1.00 95.19 71 GLN A O 1
ATOM 560 N N . GLU A 1 72 ? -6.310 1.140 12.934 1.00 97.00 72 GLU A N 1
ATOM 561 C CA . GLU A 1 72 ? -4.947 1.664 12.919 1.00 97.00 72 GLU A CA 1
ATOM 562 C C . GLU A 1 72 ? -3.989 0.697 12.218 1.00 97.00 72 GLU A C 1
ATOM 564 O O . GLU A 1 72 ? -3.343 1.085 11.246 1.00 97.00 72 GLU A O 1
ATOM 569 N N . LYS A 1 73 ? -4.013 -0.593 12.582 1.00 96.75 73 LYS A N 1
ATOM 570 C CA . LYS A 1 73 ? -3.215 -1.627 11.901 1.00 96.75 73 LYS A CA 1
ATOM 571 C C . LYS A 1 73 ? -3.505 -1.716 10.405 1.00 96.75 73 LYS A C 1
ATOM 573 O O . LYS A 1 73 ? -2.585 -1.836 9.603 1.00 96.75 73 LYS A O 1
ATOM 578 N N . ILE A 1 74 ? -4.779 -1.649 10.010 1.00 97.19 74 ILE A N 1
ATOM 579 C CA . ILE A 1 74 ? -5.165 -1.665 8.590 1.00 97.19 74 ILE A CA 1
ATOM 580 C C . ILE A 1 74 ? -4.617 -0.427 7.868 1.00 97.19 74 ILE A C 1
ATOM 582 O O . ILE A 1 74 ? -4.148 -0.531 6.734 1.00 97.19 74 ILE A O 1
ATOM 586 N N . ARG A 1 75 ? -4.663 0.748 8.508 1.00 96.50 75 ARG A N 1
ATOM 587 C CA . ARG A 1 75 ? -4.127 1.989 7.940 1.00 96.50 75 ARG A CA 1
ATOM 588 C C . ARG A 1 75 ? -2.608 1.912 7.776 1.00 96.50 75 ARG A C 1
ATOM 590 O O . ARG A 1 75 ? -2.116 2.268 6.708 1.00 96.50 75 ARG A O 1
ATOM 597 N N . GLU A 1 76 ? -1.885 1.432 8.782 1.00 97.44 76 GLU A N 1
ATOM 598 C CA . GLU A 1 76 ? -0.430 1.248 8.718 1.00 97.44 76 GLU A CA 1
ATOM 599 C C . GLU A 1 76 ? -0.022 0.257 7.626 1.00 97.44 76 GLU A C 1
ATOM 601 O O . GLU A 1 76 ? 0.859 0.551 6.817 1.00 97.44 76 GLU A O 1
ATOM 606 N N . GLU A 1 77 ? -0.705 -0.886 7.548 1.00 97.00 77 GLU A N 1
ATOM 607 C CA . GLU A 1 77 ? -0.457 -1.900 6.524 1.00 97.00 77 GLU A CA 1
ATOM 608 C C . GLU A 1 77 ? -0.672 -1.334 5.117 1.00 97.00 77 GLU A C 1
ATOM 610 O O . GLU A 1 77 ? 0.146 -1.547 4.223 1.00 97.00 77 GLU A O 1
ATOM 615 N N . LYS A 1 78 ? -1.735 -0.547 4.923 1.00 97.19 78 LYS A N 1
ATOM 616 C CA . LYS A 1 78 ? -2.006 0.106 3.641 1.00 97.19 78 LYS A CA 1
ATOM 617 C C . LYS A 1 78 ? -0.891 1.082 3.255 1.00 97.19 78 LYS A C 1
ATOM 619 O O . LYS A 1 78 ? -0.415 1.038 2.127 1.00 97.19 78 LYS A O 1
ATOM 624 N N . ILE A 1 79 ? -0.425 1.902 4.200 1.00 97.69 79 ILE A N 1
ATOM 625 C CA . ILE A 1 79 ? 0.701 2.820 3.973 1.00 97.69 79 ILE A CA 1
ATOM 626 C C . ILE A 1 79 ? 1.966 2.042 3.590 1.00 97.69 79 ILE A C 1
ATOM 628 O O . ILE A 1 79 ? 2.700 2.464 2.695 1.00 97.69 79 ILE A O 1
ATOM 632 N N . ARG A 1 80 ? 2.231 0.900 4.238 1.00 97.44 80 ARG A N 1
ATOM 633 C CA . ARG A 1 80 ? 3.376 0.047 3.895 1.00 97.44 80 ARG A CA 1
ATOM 634 C C . ARG A 1 80 ? 3.265 -0.490 2.468 1.00 97.44 80 ARG A C 1
ATOM 636 O O . ARG A 1 80 ? 4.215 -0.355 1.701 1.00 97.44 80 ARG A O 1
ATOM 643 N N . GLN A 1 81 ? 2.107 -1.031 2.098 1.00 97.38 81 GLN A N 1
ATOM 644 C CA . GLN A 1 81 ? 1.867 -1.559 0.753 1.00 97.38 81 GLN A CA 1
ATOM 645 C C . GLN A 1 81 ? 1.977 -0.480 -0.326 1.00 97.38 81 GLN A C 1
ATOM 647 O O . GLN A 1 81 ? 2.542 -0.734 -1.389 1.00 97.38 81 GLN A O 1
ATOM 652 N N . ASP A 1 82 ? 1.477 0.726 -0.062 1.00 97.31 82 ASP A N 1
ATOM 653 C CA . ASP A 1 82 ? 1.569 1.840 -1.006 1.00 97.31 82 ASP A CA 1
ATOM 654 C C . ASP A 1 82 ? 3.034 2.249 -1.239 1.00 97.31 82 ASP A C 1
ATOM 656 O O . ASP A 1 82 ? 3.450 2.409 -2.388 1.00 97.31 82 ASP A O 1
ATOM 660 N N . ARG A 1 83 ? 3.858 2.297 -0.180 1.00 97.56 83 ARG A N 1
ATOM 661 C CA . ARG A 1 83 ? 5.309 2.544 -0.301 1.00 97.56 83 ARG A CA 1
ATOM 662 C C . ARG A 1 83 ? 6.028 1.447 -1.083 1.00 97.56 83 ARG A C 1
ATOM 664 O O . ARG A 1 83 ? 6.879 1.738 -1.919 1.00 97.56 83 ARG A O 1
ATOM 671 N N . GLU A 1 84 ? 5.698 0.182 -0.835 1.00 97.25 84 GLU A N 1
ATOM 672 C CA . GLU A 1 84 ? 6.285 -0.941 -1.576 1.00 97.25 84 GLU A CA 1
ATOM 673 C C . GLU A 1 84 ? 5.936 -0.877 -3.066 1.00 97.25 84 GLU A C 1
ATOM 675 O O . GLU A 1 84 ? 6.811 -1.045 -3.919 1.00 97.25 84 GLU A O 1
ATOM 680 N N . ARG A 1 85 ? 4.676 -0.564 -3.392 1.00 96.62 85 ARG A N 1
ATOM 681 C CA . ARG A 1 85 ? 4.229 -0.364 -4.777 1.00 96.62 85 ARG A CA 1
ATOM 682 C C . ARG A 1 85 ? 4.959 0.790 -5.445 1.00 96.62 85 ARG A C 1
ATOM 684 O O . ARG A 1 85 ? 5.368 0.649 -6.593 1.00 96.62 85 ARG A O 1
ATOM 691 N N . GLU A 1 86 ? 5.158 1.900 -4.743 1.00 97.25 86 GLU A N 1
ATOM 692 C CA . GLU A 1 86 ? 5.903 3.046 -5.262 1.00 97.25 86 GLU A CA 1
ATOM 693 C C . GLU A 1 86 ? 7.356 2.671 -5.588 1.00 97.25 86 GLU A C 1
ATOM 695 O O . GLU A 1 86 ? 7.838 2.950 -6.685 1.00 97.25 86 GLU A O 1
ATOM 700 N N . ILE A 1 87 ? 8.033 1.941 -4.695 1.00 97.50 87 ILE A N 1
ATOM 701 C CA . ILE A 1 87 ? 9.401 1.457 -4.933 1.00 97.50 87 ILE A CA 1
ATO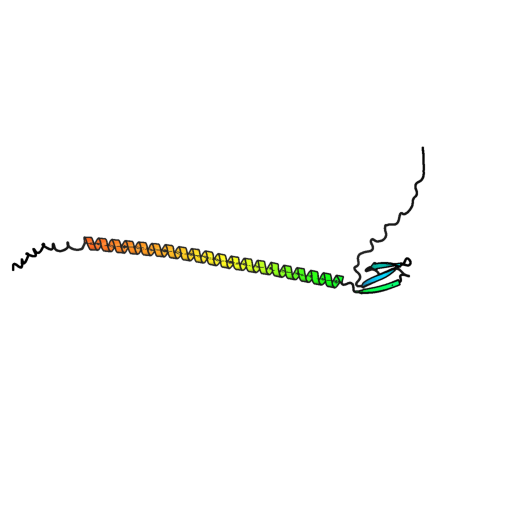M 702 C C . ILE A 1 87 ? 9.454 0.531 -6.154 1.00 97.50 87 ILE A C 1
ATOM 704 O O . ILE A 1 87 ? 10.361 0.651 -6.980 1.00 97.50 87 ILE A O 1
ATOM 708 N N . ILE A 1 88 ? 8.502 -0.398 -6.282 1.00 97.19 88 ILE A N 1
ATOM 709 C CA . ILE A 1 88 ? 8.436 -1.310 -7.431 1.00 97.19 88 ILE A CA 1
ATOM 710 C C . ILE A 1 88 ? 8.197 -0.519 -8.720 1.00 97.19 88 ILE A C 1
ATOM 712 O O . ILE A 1 88 ? 8.916 -0.723 -9.697 1.00 97.19 88 ILE A O 1
ATOM 716 N N . ASN A 1 89 ? 7.246 0.413 -8.718 1.00 96.75 89 ASN A N 1
ATOM 717 C CA . ASN A 1 89 ? 6.933 1.240 -9.879 1.00 96.75 89 ASN A CA 1
ATOM 718 C C . ASN A 1 89 ? 8.136 2.082 -10.315 1.00 96.75 89 ASN A C 1
ATOM 720 O O . ASN A 1 89 ? 8.450 2.116 -11.504 1.00 96.75 89 ASN A O 1
ATOM 724 N N . ASN A 1 90 ? 8.864 2.674 -9.367 1.00 97.44 90 ASN A N 1
ATOM 725 C CA . ASN A 1 90 ? 10.078 3.437 -9.652 1.00 97.44 90 ASN A CA 1
ATOM 726 C C . ASN A 1 90 ? 11.173 2.553 -10.267 1.00 97.44 90 ASN A C 1
ATOM 728 O O . ASN A 1 90 ? 11.776 2.928 -11.271 1.00 97.44 90 ASN A O 1
ATOM 732 N N . LYS A 1 91 ? 11.381 1.338 -9.740 1.00 96.81 91 LYS A N 1
ATOM 733 C CA . LYS A 1 91 ? 12.331 0.372 -10.321 1.00 96.81 91 LYS A CA 1
ATOM 734 C C . LYS A 1 91 ? 11.936 -0.053 -11.735 1.00 96.81 91 LYS A C 1
ATOM 736 O O . LYS A 1 91 ? 12.801 -0.212 -12.595 1.00 96.81 91 LYS A O 1
ATOM 741 N N . VAL A 1 92 ? 10.643 -0.250 -11.987 1.00 97.62 92 VAL A N 1
ATOM 742 C CA . VAL A 1 92 ? 10.132 -0.598 -13.320 1.00 97.62 92 VAL A CA 1
ATOM 743 C C . VAL A 1 92 ? 10.335 0.564 -14.290 1.00 97.62 92 VAL A C 1
ATOM 745 O O . VAL A 1 92 ? 10.826 0.337 -15.395 1.00 97.62 92 VAL A O 1
ATOM 748 N N . ALA A 1 93 ? 10.025 1.796 -13.881 1.00 97.44 93 ALA A N 1
ATOM 749 C CA . ALA A 1 93 ? 10.258 2.990 -14.688 1.00 97.44 93 ALA A CA 1
ATOM 750 C C . ALA A 1 93 ? 11.746 3.136 -15.053 1.00 97.44 93 ALA A C 1
ATOM 752 O O . ALA A 1 93 ? 12.084 3.241 -16.232 1.00 97.44 93 ALA A O 1
ATOM 753 N N . GLU A 1 94 ? 12.642 3.005 -14.072 1.00 96.94 94 GLU A N 1
ATOM 754 C CA . GLU A 1 94 ? 14.091 3.059 -14.289 1.00 96.94 94 GLU A CA 1
ATOM 755 C C . GLU A 1 94 ? 14.573 1.951 -15.246 1.00 96.94 94 GLU A C 1
ATOM 757 O O . GLU A 1 94 ? 15.392 2.184 -16.140 1.00 96.94 94 GLU A O 1
ATOM 762 N N . ALA A 1 95 ? 14.047 0.730 -15.109 1.00 96.94 95 ALA A N 1
ATOM 763 C CA . ALA A 1 95 ? 14.383 -0.376 -16.002 1.00 96.94 95 ALA A CA 1
ATOM 764 C C . ALA A 1 95 ? 13.912 -0.127 -17.446 1.00 96.94 95 ALA A C 1
ATOM 766 O O . ALA A 1 95 ? 14.628 -0.462 -18.396 1.00 96.94 95 ALA A O 1
ATOM 767 N N . ILE A 1 96 ? 12.733 0.477 -17.627 1.00 97.12 96 ILE A N 1
ATOM 768 C CA . ILE A 1 96 ? 12.211 0.863 -18.945 1.00 97.12 96 ILE A CA 1
ATOM 769 C C . ILE A 1 96 ? 13.113 1.923 -19.581 1.00 97.12 96 ILE A C 1
ATOM 771 O O . ILE A 1 96 ? 13.495 1.770 -20.745 1.00 97.12 96 ILE A O 1
ATOM 775 N N . GLU A 1 97 ? 13.508 2.950 -18.828 1.00 96.75 97 GLU A N 1
ATOM 776 C CA . GLU A 1 97 ? 14.406 4.001 -19.314 1.00 96.75 97 GLU A CA 1
ATOM 777 C C . GLU A 1 97 ? 15.775 3.443 -19.712 1.00 96.75 97 GLU A C 1
ATOM 779 O O . GLU A 1 97 ? 16.248 3.692 -20.826 1.00 96.75 97 GLU A O 1
ATOM 784 N N . LYS A 1 98 ? 16.378 2.596 -18.867 1.00 96.75 98 LYS A N 1
ATOM 785 C CA . LYS A 1 98 ? 17.644 1.913 -19.182 1.00 96.75 98 LYS A CA 1
ATOM 786 C C . LYS A 1 98 ? 17.525 1.065 -20.445 1.00 96.75 98 LYS A C 1
ATOM 788 O O . LYS A 1 98 ? 18.392 1.125 -21.318 1.00 96.75 98 LYS A O 1
ATOM 793 N N . LYS A 1 99 ? 16.436 0.306 -20.592 1.00 97.19 99 LYS A N 1
ATOM 794 C CA . LYS A 1 99 ? 16.194 -0.516 -21.786 1.00 97.19 99 LYS A CA 1
ATOM 795 C C . LYS A 1 99 ? 16.027 0.345 -23.042 1.00 97.19 99 LYS A C 1
ATOM 797 O O . LYS A 1 99 ? 16.544 -0.019 -24.099 1.00 97.19 99 LYS A O 1
ATOM 802 N N . ALA A 1 100 ? 15.348 1.486 -22.938 1.00 97.31 100 ALA A N 1
ATOM 803 C CA . ALA A 1 100 ? 15.202 2.432 -24.039 1.00 97.31 100 ALA A CA 1
ATOM 804 C C . ALA A 1 100 ? 16.549 3.061 -24.438 1.00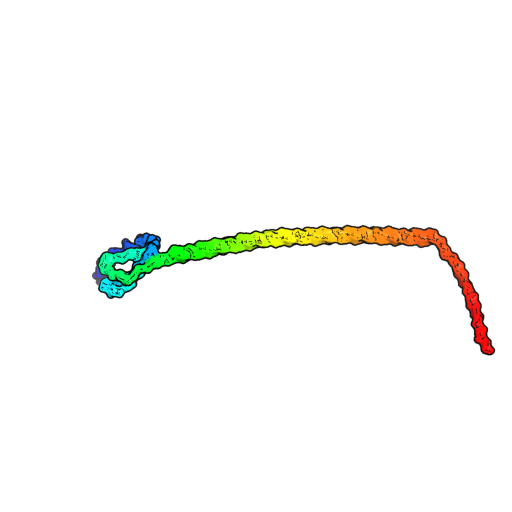 97.31 100 ALA A C 1
ATOM 806 O O . ALA A 1 100 ? 16.839 3.167 -25.631 1.00 97.31 100 ALA A O 1
ATOM 807 N N . ALA A 1 101 ? 17.396 3.414 -23.466 1.00 96.81 101 ALA A N 1
ATOM 808 C CA . ALA A 1 101 ? 18.741 3.930 -23.713 1.00 96.81 101 ALA A CA 1
ATOM 809 C C . ALA A 1 101 ? 19.629 2.895 -24.425 1.00 96.81 101 ALA A C 1
ATOM 811 O O . ALA A 1 101 ? 20.233 3.203 -25.452 1.00 96.81 101 ALA A O 1
ATOM 812 N N . ILE A 1 102 ? 19.630 1.643 -23.952 1.00 96.88 102 ILE A N 1
ATOM 813 C CA . ILE A 1 102 ? 20.361 0.536 -24.592 1.00 96.88 102 ILE A CA 1
ATOM 814 C C . ILE A 1 102 ? 19.870 0.318 -26.025 1.00 96.88 102 ILE A C 1
ATOM 816 O O . ILE A 1 102 ? 20.672 0.142 -26.943 1.00 96.88 102 ILE A O 1
ATOM 820 N N . ARG A 1 103 ? 18.552 0.355 -26.246 1.00 97.19 103 ARG A N 1
ATOM 821 C CA . ARG A 1 103 ? 17.978 0.210 -27.586 1.00 97.19 103 ARG A CA 1
ATOM 822 C C . ARG A 1 103 ? 18.456 1.318 -28.527 1.00 97.19 103 ARG A C 1
ATOM 824 O O . ARG A 1 103 ? 18.883 1.002 -29.633 1.00 97.19 103 ARG A O 1
ATOM 831 N N . LYS A 1 104 ? 18.433 2.582 -28.090 1.00 97.69 104 LYS A N 1
ATOM 832 C CA . LYS A 1 104 ? 18.940 3.712 -28.887 1.00 97.69 104 LYS A CA 1
ATOM 833 C C . LYS A 1 104 ? 20.423 3.545 -29.225 1.00 97.69 104 LYS A C 1
ATOM 835 O O . LYS A 1 104 ? 20.788 3.669 -30.391 1.00 97.69 104 LYS A O 1
ATOM 840 N N . ALA A 1 105 ? 21.249 3.173 -28.246 1.00 97.00 105 ALA A N 1
ATOM 841 C CA . ALA A 1 105 ? 22.674 2.923 -28.465 1.00 97.00 105 ALA A CA 1
ATOM 842 C C . ALA A 1 105 ? 22.912 1.797 -29.491 1.00 97.00 105 ALA A C 1
ATOM 844 O O . ALA A 1 105 ? 23.713 1.942 -30.414 1.00 97.00 105 ALA A O 1
ATOM 845 N N . ASN A 1 106 ? 22.162 0.696 -29.397 1.00 97.62 106 ASN A N 1
ATOM 846 C CA . ASN A 1 106 ? 22.253 -0.405 -30.357 1.00 97.62 106 ASN A CA 1
ATOM 847 C C . ASN A 1 106 ? 21.814 0.010 -31.771 1.00 97.62 106 ASN A C 1
ATOM 849 O O . ASN A 1 106 ? 22.452 -0.375 -32.753 1.00 97.62 106 ASN A O 1
ATOM 853 N N . GLU A 1 107 ? 20.754 0.812 -31.891 1.00 97.88 107 GLU A N 1
ATOM 854 C CA . GLU A 1 107 ? 20.301 1.350 -33.178 1.00 97.88 107 GLU A CA 1
ATOM 855 C C . GLU A 1 107 ? 21.359 2.264 -33.824 1.00 97.88 107 GLU A C 1
ATOM 857 O O . GLU A 1 107 ? 21.552 2.218 -35.041 1.00 97.88 107 GLU A O 1
ATOM 862 N N . GLU A 1 108 ? 22.081 3.066 -33.039 1.00 97.44 108 GLU A N 1
ATOM 863 C CA . GLU A 1 108 ? 23.186 3.899 -33.529 1.00 97.44 108 GLU A CA 1
ATOM 864 C C . GLU A 1 108 ? 24.379 3.065 -34.003 1.00 97.44 108 GLU A C 1
ATOM 866 O O . GLU A 1 108 ? 24.881 3.288 -35.111 1.00 97.44 108 GLU A O 1
ATOM 871 N N . ILE A 1 109 ? 24.767 2.047 -33.229 1.00 97.31 109 ILE A N 1
ATOM 872 C CA . ILE A 1 109 ? 25.831 1.103 -33.595 1.00 97.31 109 ILE A CA 1
ATOM 873 C C . ILE A 1 109 ? 25.501 0.405 -34.922 1.00 97.31 109 ILE A C 1
ATOM 875 O O . ILE A 1 109 ? 26.352 0.306 -35.812 1.00 97.31 109 ILE A O 1
ATOM 879 N N . GLU A 1 110 ? 24.262 -0.059 -35.101 1.00 97.69 110 GLU A N 1
ATOM 880 C CA . GLU A 1 110 ? 23.843 -0.705 -36.348 1.00 97.69 110 GLU A CA 1
ATOM 881 C C . GLU A 1 110 ? 23.801 0.272 -37.530 1.00 97.69 110 GLU A C 1
ATOM 883 O O . GLU A 1 110 ? 24.257 -0.069 -38.628 1.00 97.69 110 GLU A O 1
ATOM 888 N N . LYS A 1 111 ? 23.355 1.520 -37.324 1.00 97.69 111 LYS A N 1
ATOM 889 C CA . LYS A 1 111 ? 23.426 2.571 -38.355 1.00 97.69 111 LYS A CA 1
ATOM 890 C C . LYS A 1 111 ? 24.870 2.855 -38.770 1.00 97.69 111 LYS A C 1
ATOM 892 O O . LYS A 1 111 ? 25.143 2.994 -39.966 1.00 97.69 111 LYS A O 1
ATOM 897 N N . GLU A 1 112 ? 25.807 2.914 -37.828 1.00 97.50 112 GLU A N 1
ATOM 898 C CA . GLU A 1 112 ? 27.224 3.139 -38.123 1.00 97.50 112 GLU A CA 1
ATOM 899 C C . GLU A 1 112 ? 27.839 1.957 -38.890 1.00 97.50 112 GLU A C 1
ATOM 901 O O . GLU A 1 112 ? 28.484 2.147 -39.930 1.00 97.50 112 GLU A O 1
ATOM 906 N N . LYS A 1 113 ? 27.571 0.717 -38.457 1.00 97.50 113 LYS A N 1
ATOM 907 C CA . LYS A 1 113 ? 27.979 -0.494 -39.189 1.00 97.50 113 LYS A CA 1
ATOM 908 C C . LYS A 1 113 ? 27.405 -0.511 -40.605 1.00 97.50 113 LYS A C 1
ATOM 910 O O . LYS A 1 113 ? 28.121 -0.843 -41.555 1.00 97.50 113 LYS A O 1
ATOM 915 N N . ALA A 1 114 ? 26.140 -0.129 -40.778 1.00 97.31 114 ALA A N 1
ATOM 916 C CA . ALA A 1 114 ? 25.499 -0.042 -42.086 1.00 97.31 114 ALA A CA 1
ATOM 917 C C . ALA A 1 114 ? 26.167 1.013 -42.987 1.00 97.31 114 ALA A C 1
ATOM 919 O O . ALA A 1 114 ? 26.434 0.723 -44.159 1.00 97.31 114 ALA A O 1
ATOM 920 N N . LYS A 1 115 ? 26.509 2.196 -42.451 1.00 97.12 115 LYS A N 1
ATOM 921 C CA . LYS A 1 115 ? 27.274 3.233 -43.170 1.00 97.12 115 LYS A CA 1
ATOM 922 C C . LYS A 1 115 ? 28.640 2.706 -43.620 1.00 97.12 115 LYS A C 1
ATOM 924 O O . LYS A 1 115 ? 28.934 2.755 -44.816 1.00 97.12 115 LYS A O 1
ATOM 929 N N . LYS A 1 116 ? 29.418 2.092 -42.718 1.00 96.88 116 LYS A N 1
ATOM 930 C CA . LYS A 1 116 ? 30.727 1.485 -43.039 1.00 96.88 116 LYS A CA 1
ATOM 931 C C . LYS A 1 116 ? 30.614 0.402 -44.120 1.00 96.88 116 LYS A C 1
ATOM 933 O O . LYS A 1 116 ? 31.419 0.356 -45.051 1.00 96.88 116 LYS A O 1
ATOM 938 N N . ARG A 1 117 ? 29.584 -0.455 -44.058 1.00 95.94 117 ARG A N 1
ATOM 939 C CA . ARG A 1 117 ? 29.314 -1.482 -45.087 1.00 95.94 117 ARG A CA 1
ATOM 940 C C . ARG A 1 117 ? 28.994 -0.861 -46.450 1.00 95.94 117 ARG A C 1
ATOM 942 O O . ARG A 1 117 ? 29.522 -1.330 -47.461 1.00 95.94 117 ARG A O 1
ATOM 949 N N . ARG A 1 118 ? 28.156 0.183 -46.495 1.00 95.56 118 ARG A N 1
ATOM 950 C CA . ARG A 1 118 ? 27.824 0.912 -47.735 1.00 95.56 118 ARG A CA 1
ATOM 951 C C . ARG A 1 118 ? 29.057 1.574 -48.341 1.00 95.56 118 ARG A C 1
ATOM 953 O O . ARG A 1 118 ? 29.302 1.414 -49.535 1.00 95.56 118 ARG A O 1
ATOM 960 N N . GLU A 1 119 ? 29.867 2.238 -47.525 1.00 96.00 119 GLU A N 1
ATOM 961 C CA . GLU A 1 119 ? 31.099 2.877 -47.981 1.00 96.00 119 GLU A CA 1
ATOM 962 C C . GLU A 1 119 ? 32.098 1.856 -48.544 1.00 96.00 119 GLU A C 1
ATOM 964 O O . GLU A 1 119 ? 32.612 2.035 -49.649 1.00 96.00 119 GLU A O 1
ATOM 969 N N . LYS A 1 120 ? 32.309 0.729 -47.849 1.00 95.56 120 LYS A N 1
ATOM 970 C CA . LYS A 1 120 ? 33.168 -0.365 -48.332 1.00 95.56 120 LYS A CA 1
ATOM 971 C C . LYS A 1 120 ? 32.689 -0.913 -49.681 1.00 95.56 120 LYS A C 1
ATOM 973 O O . LYS A 1 120 ? 33.512 -1.164 -50.560 1.00 95.56 120 LYS A O 1
ATOM 978 N N . ARG A 1 121 ? 31.371 -1.074 -49.873 1.00 93.50 121 ARG A N 1
ATOM 979 C CA . ARG A 1 121 ? 30.782 -1.469 -51.169 1.00 93.50 121 ARG A CA 1
ATOM 980 C C . ARG A 1 121 ? 31.040 -0.418 -52.252 1.00 93.50 121 ARG A C 1
ATOM 982 O O . ARG A 1 121 ? 31.416 -0.796 -53.357 1.00 93.50 121 ARG A O 1
ATOM 989 N N . ARG A 1 122 ? 30.902 0.876 -51.938 1.00 93.50 122 ARG A N 1
ATOM 990 C CA . ARG A 1 122 ? 31.182 1.974 -52.880 1.00 93.50 122 ARG A CA 1
ATOM 991 C C . ARG A 1 122 ? 32.647 1.972 -53.324 1.00 93.50 122 ARG A C 1
ATOM 993 O O . ARG A 1 122 ? 32.915 1.975 -54.519 1.00 93.50 122 ARG A O 1
ATOM 1000 N N . ARG A 1 123 ? 33.591 1.860 -52.381 1.00 93.19 123 ARG A N 1
ATOM 1001 C CA . ARG A 1 123 ? 35.034 1.770 -52.681 1.00 93.19 123 ARG A CA 1
ATOM 1002 C C . ARG A 1 123 ? 35.372 0.560 -53.561 1.00 93.19 123 ARG A C 1
ATOM 1004 O O . ARG A 1 123 ? 36.156 0.688 -54.492 1.00 93.19 123 ARG A O 1
ATOM 1011 N N . ARG A 1 124 ? 34.753 -0.601 -53.306 1.00 90.88 124 ARG A N 1
ATOM 1012 C CA . ARG A 1 124 ? 34.927 -1.803 -54.144 1.00 90.88 124 ARG A CA 1
ATOM 1013 C C . ARG A 1 124 ? 34.412 -1.612 -55.571 1.00 90.88 124 ARG A C 1
ATOM 1015 O O . ARG A 1 124 ? 35.067 -2.085 -56.485 1.00 90.88 124 ARG A O 1
ATOM 1022 N N . ARG A 1 125 ? 33.291 -0.907 -55.766 1.00 86.81 125 ARG A N 1
ATOM 1023 C CA . ARG A 1 125 ? 32.766 -0.598 -57.109 1.00 86.81 125 ARG A CA 1
ATOM 1024 C C . ARG A 1 125 ? 33.699 0.309 -57.911 1.00 86.81 125 ARG A C 1
ATOM 1026 O O . ARG A 1 125 ? 33.886 0.055 -59.086 1.00 86.81 125 ARG A O 1
ATOM 1033 N N . HIS A 1 126 ? 34.309 1.313 -57.279 1.00 85.56 126 HIS A N 1
ATOM 1034 C CA . HIS A 1 126 ? 35.264 2.199 -57.962 1.00 85.56 126 HIS A CA 1
ATOM 1035 C C . HIS A 1 126 ? 36.617 1.540 -58.260 1.00 85.56 126 HIS A C 1
ATOM 1037 O O . HIS A 1 126 ? 37.303 1.972 -59.176 1.00 85.56 126 HIS A O 1
ATOM 1043 N N . LYS A 1 127 ? 37.021 0.529 -57.479 1.00 86.00 127 LYS A N 1
ATOM 1044 C CA . LYS A 1 127 ? 38.284 -0.198 -57.687 1.00 86.00 127 LYS A CA 1
ATOM 1045 C C . LYS A 1 127 ? 38.131 -1.434 -58.581 1.00 86.00 127 LYS A C 1
ATOM 1047 O O . LYS A 1 127 ? 39.136 -1.985 -59.016 1.00 86.00 127 LYS A O 1
ATOM 1052 N N . ALA A 1 128 ? 36.905 -1.901 -58.819 1.00 78.19 128 ALA A N 1
ATOM 1053 C CA . ALA A 1 128 ? 36.673 -2.996 -59.747 1.00 78.19 128 ALA A CA 1
ATOM 1054 C C . ALA A 1 128 ? 37.065 -2.530 -61.160 1.00 78.19 128 ALA A C 1
ATOM 1056 O O . ALA A 1 128 ? 36.625 -1.450 -61.562 1.00 78.19 128 ALA A O 1
ATOM 1057 N N . PRO A 1 129 ? 37.887 -3.297 -61.897 1.00 71.88 129 PRO A N 1
ATOM 1058 C CA . PRO A 1 129 ? 38.120 -3.016 -63.305 1.00 71.88 129 PRO A CA 1
ATOM 1059 C C . PRO A 1 129 ? 36.767 -2.988 -64.014 1.00 71.88 129 PRO A C 1
ATOM 1061 O O . PRO A 1 129 ? 35.860 -3.743 -63.643 1.00 71.88 129 PRO A O 1
ATOM 1064 N N . SER A 1 130 ? 36.629 -2.085 -64.987 1.00 73.62 130 SER A N 1
ATOM 1065 C CA . SER A 1 130 ? 35.464 -2.002 -65.864 1.00 73.62 130 SER A CA 1
ATOM 1066 C C . SER A 1 130 ? 35.038 -3.422 -66.237 1.00 73.62 130 SER A C 1
ATOM 1068 O O . SER A 1 130 ? 35.924 -4.219 -66.571 1.00 73.62 130 SER A O 1
ATOM 1070 N N . PRO A 1 131 ? 33.741 -3.779 -66.145 1.00 73.62 131 PRO A N 1
ATOM 1071 C CA . PRO A 1 131 ? 33.313 -5.075 -66.646 1.00 73.62 131 PRO A CA 1
ATOM 1072 C C . PRO A 1 131 ? 33.866 -5.209 -68.069 1.00 73.62 131 PRO A C 1
ATOM 1074 O O . PRO A 1 131 ? 33.822 -4.216 -68.806 1.00 73.62 131 PRO A O 1
ATOM 1077 N N . PRO A 1 132 ? 34.464 -6.361 -68.425 1.00 71.44 132 PRO A N 1
ATOM 1078 C CA . PRO A 1 132 ? 34.974 -6.552 -69.771 1.00 71.44 132 PRO A CA 1
ATOM 1079 C C . PRO A 1 132 ? 33.837 -6.194 -70.716 1.00 71.44 132 PRO A C 1
ATOM 1081 O O . PRO A 1 132 ? 32.722 -6.680 -70.524 1.00 71.44 132 PRO A O 1
ATOM 1084 N N . THR A 1 133 ? 34.094 -5.273 -71.647 1.00 75.62 133 THR A N 1
ATOM 1085 C CA . THR A 1 133 ? 33.132 -4.884 -72.673 1.00 75.62 133 THR A CA 1
ATOM 1086 C C . THR A 1 133 ? 32.719 -6.167 -73.373 1.00 75.62 133 THR A C 1
ATOM 1088 O O . THR A 1 133 ? 33.463 -6.699 -74.194 1.00 75.62 133 THR A O 1
ATOM 1091 N N . THR A 1 134 ? 31.575 -6.722 -72.981 1.00 70.88 134 THR A N 1
ATOM 1092 C CA . THR A 1 134 ? 30.959 -7.835 -73.680 1.00 70.88 134 THR A CA 1
ATOM 1093 C C . THR A 1 134 ? 30.538 -7.247 -75.003 1.00 70.88 134 THR A C 1
ATOM 1095 O O . THR A 1 134 ? 29.530 -6.545 -75.092 1.00 70.88 134 THR A O 1
ATOM 1098 N N . VAL A 1 135 ? 31.395 -7.445 -75.998 1.00 74.62 135 VAL A N 1
ATOM 1099 C CA . VAL A 1 135 ? 31.062 -7.232 -77.396 1.00 74.62 135 VAL A CA 1
ATOM 1100 C C . VAL A 1 135 ? 29.732 -7.957 -77.605 1.00 74.62 135 VAL A C 1
ATOM 1102 O O . VAL A 1 135 ? 29.629 -9.107 -77.166 1.00 74.62 135 VAL A O 1
ATOM 1105 N N . PRO A 1 136 ? 28.692 -7.305 -78.151 1.00 70.75 136 PRO A N 1
ATOM 1106 C CA . PRO A 1 136 ? 27.468 -8.004 -78.492 1.00 70.75 136 PRO A CA 1
ATOM 1107 C C . PRO A 1 136 ? 27.865 -9.115 -79.459 1.00 70.75 136 PRO A C 1
ATOM 1109 O O . PRO A 1 136 ? 28.233 -8.854 -80.602 1.00 70.75 136 PRO A O 1
ATOM 1112 N N . THR A 1 137 ? 27.889 -10.348 -78.957 1.00 70.50 137 THR A N 1
ATOM 1113 C CA . THR A 1 137 ? 27.975 -11.528 -79.801 1.00 70.50 137 THR A CA 1
ATOM 1114 C C . THR A 1 137 ? 26.691 -11.507 -80.599 1.00 70.50 137 THR A C 1
ATOM 1116 O O . THR A 1 137 ? 25.621 -11.779 -80.057 1.00 70.50 137 THR A O 1
ATOM 1119 N N . ASP A 1 138 ? 26.820 -11.077 -81.848 1.00 66.56 138 ASP A N 1
ATOM 1120 C CA . ASP A 1 138 ? 25.808 -11.180 -82.880 1.00 66.56 138 ASP A CA 1
ATOM 1121 C C . ASP A 1 138 ? 25.395 -12.651 -82.954 1.00 66.56 138 ASP A C 1
ATOM 1123 O O . ASP A 1 138 ? 26.075 -13.496 -83.540 1.00 66.56 138 ASP A O 1
ATOM 1127 N N . SER A 1 139 ? 24.333 -12.991 -82.224 1.00 61.19 139 SER A N 1
ATOM 1128 C CA . SER A 1 139 ? 23.655 -14.267 -82.348 1.00 61.19 139 SER A CA 1
ATOM 1129 C C . SER A 1 139 ? 22.917 -14.217 -83.676 1.00 61.19 139 SER A C 1
ATOM 1131 O O . SER A 1 139 ? 21.716 -13.941 -83.714 1.00 61.19 139 SER A O 1
ATOM 1133 N N . GLY A 1 140 ? 23.682 -14.419 -84.752 1.00 61.03 140 GLY A N 1
ATOM 1134 C CA . GLY A 1 140 ? 23.183 -14.589 -86.101 1.00 61.03 140 GLY A CA 1
ATOM 1135 C C . GLY A 1 140 ? 22.005 -15.549 -86.068 1.00 61.03 140 GLY A C 1
ATOM 1136 O O . GLY A 1 140 ? 22.104 -16.669 -85.557 1.00 61.03 140 GLY A O 1
ATOM 1137 N N . GLY A 1 141 ? 20.868 -15.052 -86.546 1.00 61.88 141 GLY A N 1
ATOM 1138 C CA . GLY A 1 141 ? 19.647 -15.820 -86.667 1.00 61.88 141 GLY A CA 1
ATOM 1139 C C . GLY A 1 141 ? 19.900 -17.055 -87.516 1.00 61.88 141 GLY A C 1
ATOM 1140 O O . GLY A 1 141 ? 20.276 -16.956 -88.681 1.00 61.88 141 GLY A O 1
ATOM 1141 N N . ILE A 1 142 ? 19.674 -18.226 -86.929 1.00 63.00 142 ILE A N 1
ATOM 1142 C CA . ILE A 1 142 ? 19.445 -19.438 -87.705 1.00 63.00 142 ILE A CA 1
ATOM 1143 C C . ILE A 1 142 ? 17.964 -19.403 -88.087 1.00 63.00 142 ILE A C 1
ATOM 1145 O O . ILE A 1 142 ? 17.089 -19.789 -87.311 1.00 63.00 142 ILE A O 1
ATOM 1149 N N . GLU A 1 143 ? 17.690 -18.860 -89.273 1.00 58.41 143 GLU A N 1
ATOM 1150 C CA . GLU A 1 143 ? 16.434 -19.059 -89.991 1.00 58.41 143 GLU A CA 1
ATOM 1151 C C . GLU A 1 143 ? 16.289 -20.549 -90.325 1.00 58.41 143 GLU A C 1
ATOM 1153 O O . GLU A 1 143 ? 16.982 -21.082 -91.189 1.00 58.41 143 GLU A O 1
ATOM 1158 N N . ASN A 1 144 ? 15.363 -21.233 -89.653 1.00 64.19 144 ASN A N 1
ATOM 1159 C CA . ASN A 1 144 ? 14.849 -22.515 -90.127 1.00 64.19 144 ASN A CA 1
ATOM 1160 C C . ASN A 1 144 ? 13.784 -22.240 -91.200 1.00 64.19 144 ASN A C 1
ATOM 1162 O O . ASN A 1 144 ? 12.610 -22.045 -90.877 1.00 64.19 144 ASN A O 1
ATOM 1166 N N . SER A 1 145 ? 14.201 -22.226 -92.469 1.00 62.12 145 SER A N 1
ATOM 1167 C CA . SER A 1 145 ? 13.290 -22.363 -93.612 1.00 62.12 145 SER A CA 1
ATOM 1168 C C . SER A 1 145 ? 12.934 -23.837 -93.834 1.00 62.12 145 SER A C 1
ATOM 1170 O O . SER A 1 145 ? 13.789 -24.715 -93.726 1.00 62.12 145 SER A O 1
ATOM 1172 N N . ARG A 1 146 ? 11.641 -24.064 -94.082 1.00 62.91 146 ARG A N 1
ATOM 1173 C CA . ARG A 1 146 ? 10.993 -25.345 -94.402 1.00 62.91 146 ARG A CA 1
ATOM 1174 C C . ARG A 1 146 ? 11.354 -25.862 -95.787 1.00 62.91 146 ARG A C 1
ATOM 1176 O O . ARG A 1 146 ? 11.572 -25.012 -96.676 1.00 62.91 146 ARG A O 1
#

Foldseek 3Di:
DDDDDDPPDDPDPPPPPPDPPQAQKWWWWADPVGDIDIDSDDDDPPIGTDDIDGDCVVVVVVVVVVVVVVVVVVVVVVVVVVVVVVVVVVVVVVVVVVVVVVVVVVVVVVVVVVVVVVVVVVVCVVPDPDDPPPDPPPPDDPDPDD